Protein AF-A0A968MNQ6-F1 (afdb_monomer_lite)

Radius of gyration: 15.89 Å; chains: 1; bounding box: 40×25×44 Å

pLDDT: mean 78.04, std 13.66, range [39.94, 91.69]

Foldseek 3Di:
DDPPPDPFPADPLLRHGPVPDCLVVAAADEDPDAAEDADAPVCPNPSPDCVSSCVRHYDNHHYDPDPDDDPVVD

Secondary structure (DSSP, 8-state):
---------B-TTT-SBGGG--GGGPPPB--SS--EEE--GGGTT-TT-HHHHHHHHBTT-EEESSSSPPGGG-

Sequence (74 aa):
MSRRWGRSTRCMRCRMLTDLCICSSLTPHESPLDVFLVTHPKEANRPTNTAHLVKKVLVGSVYSFNRSPPKSME

Structure (mmCIF, N/CA/C/O backbone):
data_AF-A0A968MNQ6-F1
#
_entry.id   AF-A0A968MNQ6-F1
#
loop_
_atom_site.group_PDB
_atom_site.id
_atom_site.type_symbol
_atom_site.label_atom_id
_atom_site.label_alt_id
_atom_site.label_comp_id
_atom_site.label_asym_id
_atom_site.label_entity_id
_atom_site.label_seq_id
_atom_site.pdbx_PDB_ins_code
_atom_site.Cartn_x
_atom_site.Cartn_y
_atom_site.Cartn_z
_atom_site.occupancy
_atom_site.B_iso_or_equiv
_atom_site.auth_seq_id
_atom_site.auth_comp_id
_atom_site.auth_asym_id
_atom_site.auth_atom_id
_atom_site.pdbx_PDB_model_num
ATOM 1 N N . MET A 1 1 ? 31.091 -4.054 -25.056 1.00 39.94 1 MET A N 1
ATOM 2 C CA . MET A 1 1 ? 29.947 -4.903 -24.650 1.00 39.94 1 MET A CA 1
ATOM 3 C C . MET A 1 1 ? 28.913 -4.037 -23.941 1.00 39.94 1 MET A C 1
ATOM 5 O O . MET A 1 1 ? 29.076 -3.727 -22.769 1.00 39.94 1 MET A O 1
ATOM 9 N N . SER A 1 2 ? 27.896 -3.560 -24.659 1.00 44.75 2 SER A N 1
ATOM 10 C CA . SER A 1 2 ? 26.825 -2.744 -24.084 1.00 44.75 2 SER A CA 1
ATOM 11 C C . SER A 1 2 ? 25.769 -3.664 -23.473 1.00 44.75 2 SER A C 1
ATOM 13 O O . SER A 1 2 ? 25.035 -4.344 -24.187 1.00 44.75 2 SE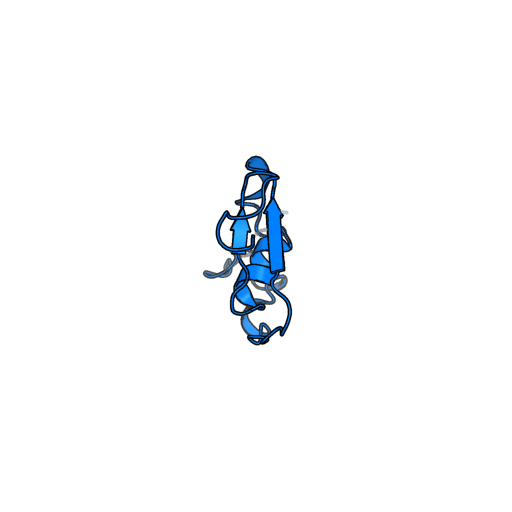R A O 1
ATOM 15 N N . ARG A 1 3 ? 25.686 -3.707 -22.137 1.00 48.84 3 ARG A N 1
ATOM 16 C CA . ARG A 1 3 ? 24.541 -4.312 -21.447 1.00 48.84 3 ARG A CA 1
ATOM 17 C C . ARG A 1 3 ? 23.322 -3.439 -21.741 1.00 48.84 3 ARG A C 1
ATOM 19 O O . ARG A 1 3 ? 23.022 -2.511 -20.996 1.00 48.84 3 ARG A O 1
ATOM 26 N N . ARG A 1 4 ? 22.641 -3.695 -22.860 1.00 52.72 4 ARG A N 1
ATOM 27 C CA . ARG A 1 4 ? 21.278 -3.214 -23.095 1.00 52.72 4 ARG A CA 1
ATOM 28 C C . ARG A 1 4 ? 20.403 -3.931 -22.074 1.00 52.72 4 ARG A C 1
ATOM 30 O O . ARG A 1 4 ? 19.851 -4.983 -22.371 1.00 52.72 4 ARG A O 1
ATOM 37 N N . TRP A 1 5 ? 20.346 -3.396 -20.853 1.00 50.53 5 TRP A N 1
ATOM 38 C CA . TRP A 1 5 ? 19.289 -3.711 -19.901 1.00 50.53 5 TRP A CA 1
ATOM 39 C C . TRP A 1 5 ? 18.001 -3.500 -20.690 1.00 50.53 5 TRP A C 1
ATOM 41 O O . TRP A 1 5 ? 17.715 -2.369 -21.097 1.00 50.53 5 TRP A O 1
ATOM 51 N N . GLY A 1 6 ? 17.336 -4.598 -21.063 1.00 50.03 6 GLY A N 1
ATOM 52 C CA . GLY A 1 6 ? 16.111 -4.548 -21.851 1.00 50.03 6 GLY A CA 1
ATOM 53 C C . GLY A 1 6 ? 15.212 -3.503 -21.218 1.00 50.03 6 GLY A C 1
ATOM 54 O O . GLY A 1 6 ? 15.140 -3.468 -19.992 1.00 50.03 6 GLY A O 1
ATOM 55 N N . ARG A 1 7 ? 14.653 -2.600 -22.039 1.00 54.62 7 ARG A N 1
ATOM 56 C CA . ARG A 1 7 ? 13.746 -1.521 -21.624 1.00 54.62 7 ARG A CA 1
ATOM 57 C C . ARG A 1 7 ? 12.763 -2.095 -20.619 1.00 54.62 7 ARG A C 1
ATOM 59 O O . ARG A 1 7 ? 11.800 -2.754 -20.995 1.00 54.62 7 ARG A O 1
ATOM 66 N N . SER A 1 8 ? 13.098 -1.933 -19.349 1.00 60.66 8 SER A N 1
ATOM 67 C CA . SER A 1 8 ? 12.487 -2.695 -18.288 1.00 60.66 8 SER A CA 1
ATOM 68 C C . SER A 1 8 ? 11.118 -2.097 -18.119 1.00 60.66 8 SER A C 1
ATOM 70 O O . SER A 1 8 ? 10.972 -0.950 -17.694 1.00 60.66 8 SER A O 1
ATOM 72 N N . THR A 1 9 ? 10.106 -2.848 -18.540 1.00 82.94 9 THR A N 1
ATOM 73 C CA . THR A 1 9 ? 8.726 -2.530 -18.215 1.00 82.94 9 THR A CA 1
ATOM 74 C C . THR A 1 9 ? 8.697 -2.306 -16.709 1.00 82.94 9 THR A C 1
ATOM 76 O O . THR A 1 9 ? 9.101 -3.161 -15.921 1.00 82.94 9 THR A O 1
ATOM 79 N N . ARG A 1 10 ? 8.383 -1.081 -16.298 1.00 86.81 10 ARG A N 1
ATOM 80 C CA . ARG A 1 10 ? 8.157 -0.770 -14.893 1.00 86.81 10 ARG A CA 1
ATOM 81 C C . ARG A 1 10 ? 6.698 -1.059 -14.613 1.00 86.81 10 ARG A C 1
ATOM 83 O O . ARG A 1 10 ? 5.837 -0.767 -15.438 1.00 86.81 10 ARG A O 1
ATOM 90 N N . CYS A 1 11 ? 6.404 -1.596 -13.440 1.00 86.88 11 CYS A N 1
ATOM 91 C CA . CYS A 1 11 ? 5.026 -1.797 -13.030 1.00 86.88 11 CYS A CA 1
ATOM 92 C C . CYS A 1 11 ? 4.288 -0.451 -12.978 1.00 86.88 11 CYS A C 1
ATOM 94 O O . CYS A 1 11 ? 4.717 0.456 -12.265 1.00 86.88 11 CYS A O 1
ATOM 96 N N . MET A 1 12 ? 3.135 -0.338 -13.639 1.00 86.56 12 MET A N 1
ATOM 97 C CA . MET A 1 12 ? 2.311 0.880 -13.591 1.00 86.56 12 MET A CA 1
ATOM 98 C C . MET A 1 12 ? 1.809 1.214 -12.175 1.00 86.56 12 MET A C 1
ATOM 100 O O . MET A 1 12 ? 1.529 2.370 -11.877 1.00 86.56 12 MET A O 1
ATOM 104 N N . ARG A 1 13 ? 1.742 0.222 -11.271 1.00 85.75 13 ARG A N 1
ATOM 105 C CA . ARG A 1 13 ? 1.259 0.392 -9.887 1.00 85.75 13 ARG A CA 1
ATOM 106 C C . ARG A 1 13 ? 2.344 0.805 -8.893 1.00 85.75 13 ARG A C 1
ATOM 108 O O . ARG A 1 13 ? 2.049 1.535 -7.951 1.00 85.75 13 ARG A O 1
ATOM 115 N N . CYS A 1 14 ? 3.565 0.275 -8.991 1.00 84.75 14 CYS A N 1
ATOM 116 C CA . CYS A 1 14 ? 4.637 0.558 -8.016 1.00 84.75 14 CYS A CA 1
ATOM 117 C C . CYS A 1 14 ? 5.928 1.105 -8.628 1.00 84.75 14 CYS A C 1
ATOM 119 O O . CYS A 1 14 ? 6.839 1.451 -7.888 1.00 84.75 14 CYS A O 1
ATOM 121 N N . ARG A 1 15 ? 6.027 1.198 -9.957 1.00 84.06 15 ARG A N 1
ATOM 122 C CA . ARG A 1 15 ? 7.199 1.676 -10.713 1.00 84.06 15 ARG A CA 1
ATOM 123 C C . ARG A 1 15 ? 8.492 0.872 -10.514 1.00 84.06 15 ARG A C 1
ATOM 125 O O . ARG A 1 15 ? 9.532 1.272 -11.045 1.00 84.06 15 ARG A O 1
ATOM 132 N N . MET A 1 16 ? 8.441 -0.250 -9.796 1.00 85.69 16 MET A N 1
ATOM 133 C CA . MET A 1 16 ? 9.528 -1.233 -9.747 1.00 85.69 16 MET A CA 1
ATOM 134 C C . MET A 1 16 ? 9.727 -1.889 -11.111 1.00 85.69 16 MET A C 1
ATOM 136 O O . MET A 1 16 ? 8.809 -1.896 -11.932 1.00 85.69 16 MET A O 1
ATOM 140 N N . LEU A 1 17 ? 10.914 -2.456 -11.330 1.00 87.75 17 LEU A N 1
ATOM 141 C CA . LEU A 1 17 ? 11.156 -3.374 -12.445 1.00 87.75 17 LEU A CA 1
ATOM 142 C C . LEU A 1 17 ? 10.139 -4.521 -12.371 1.00 87.75 17 LEU A C 1
ATOM 144 O O . LEU A 1 17 ? 9.869 -4.991 -11.266 1.00 87.75 17 LEU A O 1
ATOM 148 N N . THR A 1 18 ? 9.572 -4.946 -13.507 1.00 87.75 18 THR A N 1
ATOM 149 C CA . THR A 1 18 ? 8.576 -6.035 -13.536 1.00 87.75 18 THR A CA 1
ATOM 150 C C . THR A 1 18 ? 9.060 -7.272 -12.777 1.00 87.75 18 THR A C 1
ATOM 152 O O . THR A 1 18 ? 8.309 -7.785 -11.957 1.00 87.75 18 THR A O 1
ATOM 155 N N . ASP A 1 19 ? 10.327 -7.661 -12.939 1.00 87.69 19 ASP A N 1
ATOM 156 C CA . ASP A 1 19 ? 10.909 -8.852 -12.294 1.00 87.69 19 ASP A CA 1
ATOM 157 C C . ASP A 1 19 ? 11.025 -8.740 -10.763 1.00 87.69 19 ASP A C 1
ATOM 159 O O . ASP A 1 19 ? 11.184 -9.740 -10.072 1.00 87.69 19 ASP A O 1
ATOM 163 N N . LEU A 1 20 ? 10.948 -7.522 -10.217 1.00 86.81 20 LEU A N 1
ATOM 164 C CA . LEU A 1 20 ? 10.957 -7.249 -8.773 1.00 86.81 20 LEU A CA 1
ATOM 165 C C . LEU A 1 20 ? 9.571 -6.843 -8.254 1.00 86.81 20 LEU A C 1
ATOM 167 O O . LEU A 1 20 ? 9.412 -6.459 -7.094 1.00 86.81 20 LEU A O 1
ATOM 171 N N . CYS A 1 21 ? 8.562 -6.831 -9.122 1.00 87.94 21 CYS A N 1
ATOM 172 C CA . CYS A 1 21 ? 7.232 -6.381 -8.772 1.00 87.94 21 CYS A CA 1
ATOM 173 C C . CYS A 1 21 ? 6.418 -7.517 -8.150 1.00 87.94 21 CYS A C 1
ATOM 175 O O . CYS A 1 21 ? 6.212 -8.549 -8.772 1.00 87.94 21 CYS A O 1
ATOM 177 N N . ILE A 1 22 ? 5.847 -7.267 -6.971 1.00 89.44 22 ILE A N 1
ATOM 178 C CA . ILE A 1 22 ? 4.912 -8.193 -6.309 1.00 89.44 22 ILE A CA 1
ATOM 179 C C . ILE A 1 22 ? 3.449 -7.737 -6.389 1.00 89.44 22 ILE A C 1
ATOM 181 O O . ILE A 1 22 ? 2.589 -8.300 -5.724 1.00 89.44 22 ILE A O 1
ATOM 185 N N . CYS A 1 23 ? 3.137 -6.689 -7.165 1.00 89.38 23 CYS A N 1
ATOM 186 C CA . CYS A 1 23 ? 1.801 -6.076 -7.151 1.00 89.38 23 CYS A CA 1
ATOM 187 C C . CYS A 1 23 ? 0.676 -7.048 -7.543 1.00 89.38 23 CYS A C 1
ATOM 189 O O . CYS A 1 23 ? -0.442 -6.885 -7.059 1.00 89.38 23 CYS A O 1
ATOM 191 N N . SER A 1 24 ? 0.948 -8.019 -8.419 1.00 90.81 24 SER A N 1
ATOM 192 C CA . SER A 1 24 ? -0.012 -9.057 -8.826 1.00 90.81 24 SER A CA 1
ATOM 193 C C . SER A 1 24 ? -0.354 -10.034 -7.703 1.00 90.81 24 SER A C 1
ATOM 195 O O . SER A 1 24 ? -1.430 -10.612 -7.725 1.00 90.81 24 SER A O 1
ATOM 197 N N . SER A 1 25 ? 0.536 -10.192 -6.726 1.00 91.69 25 SER A N 1
ATOM 198 C CA . SER A 1 25 ? 0.371 -11.111 -5.597 1.00 91.69 25 SER A CA 1
ATOM 199 C C . SER A 1 25 ? -0.232 -10.434 -4.365 1.00 91.69 25 SER A C 1
ATOM 201 O O . SER A 1 25 ? -0.395 -11.075 -3.333 1.00 91.69 25 SER A O 1
ATOM 203 N N . LEU A 1 26 ? -0.525 -9.129 -4.435 1.00 91.19 26 LEU A N 1
ATOM 204 C CA . LEU A 1 26 ? -1.112 -8.399 -3.316 1.00 91.19 26 LEU A CA 1
ATOM 205 C C . LEU A 1 26 ? -2.593 -8.732 -3.191 1.00 91.19 26 LEU A C 1
ATOM 207 O O . LEU A 1 26 ? -3.389 -8.374 -4.059 1.00 91.19 26 LEU A O 1
ATOM 211 N N . THR A 1 27 ? -2.951 -9.345 -2.073 1.00 91.62 27 THR A N 1
ATOM 212 C CA . THR A 1 27 ? -4.332 -9.568 -1.655 1.00 91.62 27 THR A CA 1
ATOM 213 C C . THR A 1 27 ? -4.717 -8.518 -0.615 1.00 91.62 27 THR A C 1
ATOM 215 O O . THR A 1 27 ? -3.974 -8.364 0.359 1.00 91.62 27 THR A O 1
ATOM 218 N N . PRO A 1 28 ? -5.838 -7.792 -0.781 1.00 90.94 28 PRO A N 1
ATOM 219 C CA . PRO A 1 28 ? -6.383 -6.966 0.289 1.00 90.94 28 PRO A CA 1
ATOM 220 C C . PRO A 1 28 ? -6.580 -7.797 1.559 1.00 90.94 28 PRO A C 1
ATOM 222 O O . PRO A 1 28 ? -6.992 -8.954 1.494 1.00 90.94 28 PRO A O 1
ATOM 225 N N . HIS A 1 29 ? -6.262 -7.207 2.700 1.00 91.06 29 HIS A N 1
ATOM 226 C CA . HIS A 1 29 ? -6.359 -7.819 4.010 1.00 91.06 29 HIS A CA 1
ATOM 227 C C . HIS A 1 29 ? -7.099 -6.866 4.942 1.00 91.06 29 HIS A C 1
ATOM 229 O O . HIS A 1 29 ? -6.725 -5.697 5.089 1.00 91.06 29 HIS A O 1
ATOM 235 N N . GLU A 1 30 ? -8.162 -7.377 5.549 1.00 91.44 30 GLU A N 1
ATOM 236 C CA . GLU A 1 30 ? -8.896 -6.680 6.593 1.00 91.44 30 GLU A CA 1
ATOM 237 C C . GLU A 1 30 ? -8.180 -6.889 7.922 1.00 91.44 30 GLU A C 1
ATOM 239 O O . GLU A 1 30 ? -7.829 -8.010 8.287 1.00 91.44 30 GLU A O 1
ATOM 244 N N . SER A 1 31 ? -7.941 -5.792 8.631 1.00 84.81 31 SER A N 1
ATOM 245 C CA . SER A 1 31 ? -7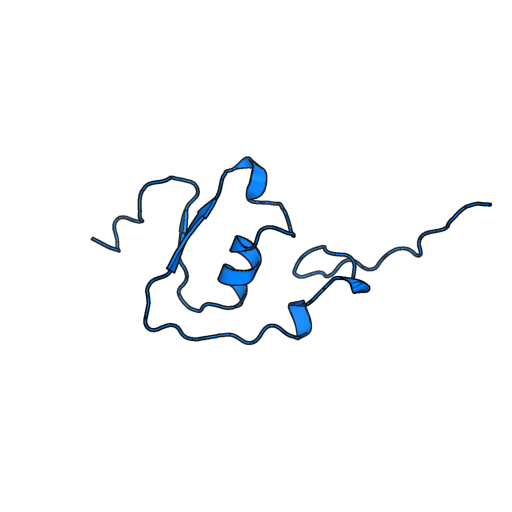.313 -5.796 9.945 1.00 84.81 31 SER A CA 1
ATOM 246 C C . SER A 1 31 ? -8.328 -5.281 10.962 1.00 84.81 31 SER A C 1
ATOM 248 O O . SER A 1 31 ? -8.939 -4.245 10.706 1.00 84.81 31 SER A O 1
ATOM 250 N N . PRO A 1 32 ? -8.487 -5.937 12.127 1.00 85.31 32 PRO A N 1
ATOM 251 C CA . PRO A 1 32 ? -9.267 -5.381 13.231 1.00 85.31 32 PRO A CA 1
ATOM 252 C C . PRO A 1 32 ? -8.537 -4.221 13.927 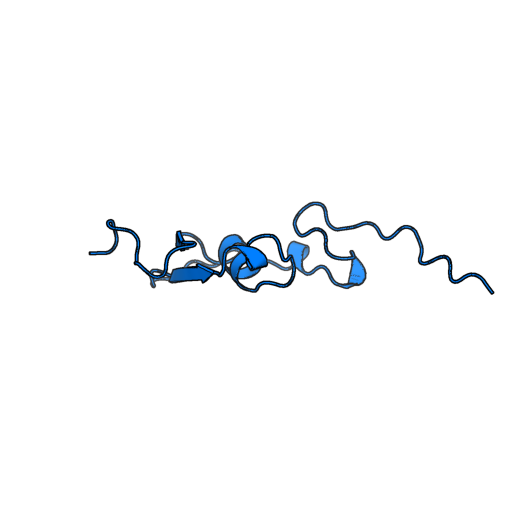1.00 85.31 32 PRO A C 1
ATOM 254 O O . PRO A 1 32 ? -9.101 -3.574 14.802 1.00 85.31 32 PRO A O 1
ATOM 257 N N . LEU A 1 33 ? -7.265 -3.995 13.581 1.00 83.94 33 LEU A N 1
ATOM 258 C CA . LEU A 1 33 ? -6.434 -2.926 14.112 1.00 83.94 33 LEU A CA 1
ATOM 259 C C . LEU A 1 33 ? -6.367 -1.753 13.145 1.00 83.94 33 LEU A C 1
ATOM 261 O O . LEU A 1 33 ? -6.086 -1.928 11.953 1.00 83.94 33 LEU A O 1
ATOM 265 N N . ASP A 1 34 ? -6.485 -0.569 13.724 1.00 81.69 34 ASP A N 1
ATOM 266 C CA . ASP A 1 34 ? -6.170 0.699 13.097 1.00 81.69 34 ASP A CA 1
ATOM 267 C C . ASP A 1 34 ? -4.658 0.842 12.896 1.00 81.69 34 ASP A C 1
ATOM 269 O O . ASP A 1 34 ? -3.876 0.929 13.846 1.00 81.69 34 ASP A O 1
ATOM 273 N N . VAL A 1 35 ? -4.225 0.857 11.633 1.00 84.12 35 VAL A N 1
ATOM 274 C CA . VAL A 1 35 ? -2.804 0.975 11.288 1.00 84.12 35 VAL A CA 1
ATOM 275 C C . VAL A 1 35 ? -2.489 2.385 10.826 1.00 84.12 35 VAL A C 1
ATOM 277 O O . VAL A 1 35 ? -2.915 2.820 9.753 1.00 84.12 35 VAL A O 1
ATOM 280 N N . PHE A 1 36 ? -1.671 3.067 11.626 1.00 86.25 36 PHE A N 1
ATOM 281 C CA . PHE A 1 36 ? -1.160 4.392 11.323 1.00 86.25 36 PHE A CA 1
ATOM 282 C C . PHE A 1 36 ? 0.281 4.341 10.815 1.00 86.25 36 PHE A C 1
ATOM 284 O O . PHE A 1 36 ? 1.188 3.864 11.498 1.00 86.25 36 PHE A O 1
ATOM 291 N N . LEU A 1 37 ? 0.506 4.853 9.606 1.00 84.38 37 LEU A N 1
ATOM 292 C CA . LEU A 1 37 ? 1.825 4.874 8.983 1.00 84.38 37 LEU A CA 1
ATOM 293 C C . LEU A 1 37 ? 2.450 6.253 9.067 1.00 84.38 37 LEU A C 1
ATOM 295 O O . LEU A 1 37 ? 1.988 7.192 8.422 1.00 84.38 37 LEU A O 1
ATOM 299 N N . VAL A 1 38 ? 3.561 6.336 9.795 1.00 84.81 38 VAL A N 1
ATOM 300 C CA . VAL A 1 38 ? 4.424 7.515 9.833 1.00 84.81 38 VAL A CA 1
ATOM 301 C C . VAL A 1 38 ? 5.544 7.325 8.819 1.00 84.81 38 VAL A C 1
ATOM 303 O O . VAL A 1 38 ? 6.293 6.352 8.874 1.00 84.81 38 VAL A O 1
ATOM 306 N N . THR A 1 39 ? 5.677 8.246 7.868 1.00 82.94 39 THR A N 1
ATOM 307 C CA . THR A 1 39 ? 6.759 8.213 6.875 1.00 82.94 39 THR A CA 1
ATOM 308 C C . THR A 1 39 ? 7.434 9.562 6.746 1.00 82.94 39 THR A C 1
ATOM 310 O O . THR A 1 39 ? 6.783 10.602 6.683 1.00 82.94 39 THR A O 1
ATOM 313 N N . HIS A 1 40 ? 8.760 9.537 6.625 1.00 83.00 40 HIS A N 1
ATOM 314 C CA . HIS A 1 40 ? 9.534 10.734 6.344 1.00 83.00 40 HIS A CA 1
ATOM 315 C C . HIS A 1 40 ? 9.185 11.307 4.950 1.00 83.00 40 HIS A C 1
ATOM 317 O O . HIS A 1 40 ? 9.146 10.550 3.976 1.00 83.00 40 HIS A O 1
ATOM 323 N N . PRO A 1 41 ? 9.022 12.634 4.777 1.00 81.69 41 PRO A N 1
ATOM 324 C CA . PRO A 1 41 ? 8.623 13.229 3.494 1.00 81.69 41 PRO A CA 1
ATOM 325 C C . PRO A 1 41 ? 9.512 12.837 2.301 1.00 81.69 41 PRO A C 1
ATOM 327 O O . PRO A 1 41 ? 9.024 12.588 1.201 1.00 81.69 41 PRO A O 1
ATOM 330 N N . LYS A 1 42 ? 10.828 12.699 2.520 1.00 84.44 42 LYS A N 1
ATOM 331 C CA . LYS A 1 42 ? 11.786 12.259 1.480 1.00 84.44 42 LYS A CA 1
ATOM 332 C C . LYS A 1 42 ? 11.581 10.809 1.013 1.00 84.44 42 LYS A C 1
ATOM 334 O O . LYS A 1 42 ? 12.078 10.431 -0.048 1.00 84.44 42 LYS A O 1
ATOM 339 N N . GLU A 1 43 ? 10.867 9.996 1.785 1.00 82.56 43 GLU A N 1
ATOM 340 C CA . GLU A 1 43 ? 10.592 8.588 1.488 1.00 82.56 43 GLU A CA 1
ATOM 341 C C . GLU A 1 43 ? 9.187 8.359 0.929 1.00 82.56 43 GLU A C 1
ATOM 343 O O . GLU A 1 43 ? 8.893 7.262 0.454 1.00 82.56 43 GLU A O 1
ATOM 348 N N . ALA A 1 44 ? 8.343 9.396 0.903 1.00 78.94 44 ALA A N 1
ATOM 349 C CA . ALA A 1 44 ? 6.962 9.324 0.431 1.00 78.94 44 ALA A CA 1
ATOM 350 C C . ALA A 1 44 ? 6.842 8.765 -0.995 1.00 78.94 44 ALA A C 1
ATOM 352 O O . ALA A 1 44 ? 5.876 8.087 -1.323 1.00 78.94 44 ALA A O 1
ATOM 353 N N . ASN A 1 45 ? 7.847 9.001 -1.842 1.00 77.69 45 ASN A N 1
ATOM 354 C CA . ASN A 1 45 ? 7.855 8.564 -3.238 1.00 77.69 45 ASN A CA 1
ATOM 355 C C . ASN A 1 45 ? 8.735 7.332 -3.501 1.00 77.69 45 ASN A C 1
ATOM 357 O O . ASN A 1 45 ? 8.868 6.921 -4.660 1.00 77.69 45 ASN A O 1
ATOM 361 N N . ARG A 1 46 ? 9.355 6.749 -2.463 1.00 81.94 46 ARG A N 1
ATOM 362 C CA . ARG A 1 46 ? 10.243 5.589 -2.610 1.00 81.94 46 ARG A CA 1
ATOM 363 C C . ARG A 1 46 ? 9.404 4.324 -2.822 1.00 81.94 46 ARG A C 1
ATOM 365 O O . ARG A 1 46 ? 8.669 3.935 -1.922 1.00 81.94 46 ARG A O 1
ATOM 372 N N . PRO A 1 47 ? 9.522 3.647 -3.977 1.00 73.31 47 PRO A N 1
ATOM 373 C CA . PRO A 1 47 ? 8.693 2.482 -4.292 1.00 73.31 47 PRO A CA 1
ATOM 374 C C . PRO A 1 47 ? 9.009 1.259 -3.419 1.00 73.31 47 PRO A C 1
ATOM 376 O O . PRO A 1 47 ? 8.185 0.358 -3.315 1.00 73.31 47 PRO A O 1
ATOM 379 N N . THR A 1 48 ? 10.193 1.237 -2.802 1.00 79.75 48 THR A N 1
ATOM 380 C CA . THR A 1 48 ? 10.644 0.230 -1.831 1.00 79.75 48 THR A CA 1
ATOM 381 C C . THR A 1 48 ? 10.117 0.466 -0.420 1.00 79.75 48 THR A C 1
ATOM 383 O O . THR A 1 48 ? 10.322 -0.386 0.436 1.00 79.75 48 THR A O 1
ATOM 386 N N . ASN A 1 49 ? 9.497 1.615 -0.137 1.00 83.38 49 ASN A N 1
ATOM 387 C 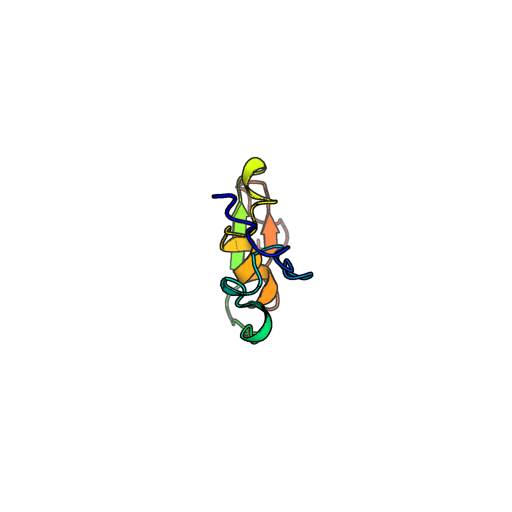CA . ASN A 1 49 ? 9.012 1.904 1.205 1.00 83.38 49 ASN A CA 1
ATOM 388 C C . ASN A 1 49 ? 7.815 0.993 1.523 1.00 83.38 49 ASN A C 1
ATOM 390 O O . ASN A 1 49 ? 6.807 1.005 0.811 1.00 83.38 49 ASN A O 1
ATOM 394 N N . THR A 1 50 ? 7.923 0.236 2.616 1.00 84.50 50 THR A N 1
ATOM 395 C CA . THR A 1 50 ? 6.892 -0.672 3.140 1.00 84.50 50 THR A CA 1
ATOM 396 C C . THR A 1 50 ? 5.547 0.019 3.320 1.00 84.50 50 THR A C 1
ATOM 398 O O . THR A 1 50 ? 4.502 -0.599 3.152 1.00 84.50 50 THR A O 1
ATOM 401 N N . ALA A 1 51 ? 5.542 1.323 3.571 1.00 85.81 51 ALA A N 1
ATOM 402 C CA . ALA A 1 51 ? 4.324 2.084 3.742 1.00 85.81 51 ALA A CA 1
ATOM 403 C C . ALA A 1 51 ? 3.444 2.112 2.468 1.00 85.81 51 ALA A C 1
ATOM 405 O O . ALA A 1 51 ? 2.215 2.111 2.560 1.00 85.81 51 ALA A O 1
ATOM 406 N N . HIS A 1 52 ? 4.044 2.015 1.269 1.00 84.81 52 HIS A N 1
ATOM 407 C CA . HIS A 1 52 ? 3.300 1.803 0.014 1.00 84.81 52 HIS A CA 1
ATOM 408 C C . HIS A 1 52 ? 2.678 0.413 -0.078 1.00 84.81 52 HIS A C 1
ATOM 410 O O . HIS A 1 52 ? 1.618 0.264 -0.685 1.00 84.81 52 HIS A O 1
ATOM 416 N N . LEU A 1 53 ? 3.348 -0.602 0.467 1.00 86.50 53 LEU A N 1
ATOM 417 C CA . LEU A 1 53 ? 2.830 -1.966 0.507 1.00 86.50 53 LEU A CA 1
ATOM 418 C C . LEU A 1 53 ? 1.638 -2.046 1.459 1.00 86.50 53 LEU A C 1
ATOM 420 O O . LEU A 1 53 ? 0.579 -2.522 1.064 1.00 86.50 53 LEU A O 1
ATOM 424 N N . VAL A 1 54 ? 1.788 -1.503 2.666 1.00 88.69 54 VAL A N 1
ATOM 425 C CA . VAL A 1 54 ? 0.731 -1.485 3.679 1.00 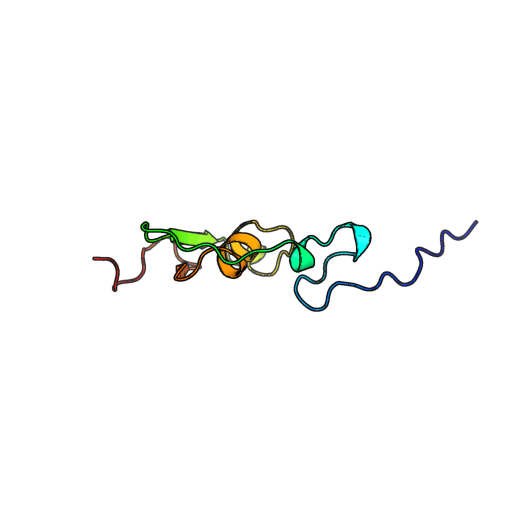88.69 54 VAL A CA 1
ATOM 426 C C . VAL A 1 54 ? -0.513 -0.771 3.158 1.00 88.69 54 VAL A C 1
ATOM 428 O O . VAL A 1 54 ? -1.588 -1.352 3.211 1.00 88.69 54 VAL A O 1
ATOM 431 N N . LYS A 1 55 ? -0.372 0.403 2.528 1.00 85.62 55 LYS A N 1
ATOM 432 C CA . LYS A 1 55 ? -1.502 1.123 1.911 1.00 85.62 55 LYS A CA 1
ATOM 433 C C . LYS A 1 55 ? -2.254 0.302 0.852 1.00 85.62 55 LYS A C 1
ATOM 435 O O . LYS A 1 55 ? -3.429 0.541 0.596 1.00 85.62 55 LYS A O 1
ATOM 440 N N . LYS A 1 56 ? -1.567 -0.617 0.171 1.00 86.06 56 LYS A N 1
ATOM 441 C CA . LYS A 1 56 ? -2.153 -1.450 -0.891 1.00 86.06 56 LYS A CA 1
ATOM 442 C C . LYS A 1 56 ? -2.798 -2.730 -0.371 1.00 86.06 56 LYS A C 1
ATOM 444 O O . LYS A 1 56 ? -3.591 -3.313 -1.101 1.00 86.06 56 LYS A O 1
ATOM 449 N N . VAL A 1 57 ? -2.401 -3.181 0.815 1.00 90.75 57 VAL A N 1
ATOM 450 C CA . VAL A 1 57 ? -2.802 -4.470 1.387 1.00 90.75 57 VAL A CA 1
ATOM 451 C C . VAL A 1 57 ? -3.788 -4.263 2.527 1.00 90.75 57 VAL A C 1
ATOM 453 O O . VAL A 1 57 ? -4.845 -4.872 2.503 1.00 90.75 57 VAL A O 1
ATOM 456 N N . LEU A 1 58 ? -3.491 -3.389 3.488 1.00 91.62 58 LEU A N 1
ATOM 457 C CA . LEU A 1 58 ? -4.355 -3.159 4.643 1.00 91.62 58 LEU A CA 1
ATOM 458 C C . LEU A 1 58 ? -5.467 -2.168 4.320 1.00 91.62 58 LEU A C 1
ATOM 460 O O . LEU A 1 58 ? -5.231 -0.961 4.170 1.00 91.62 58 LEU A O 1
ATOM 464 N N . VAL A 1 59 ? -6.685 -2.698 4.259 1.00 86.25 59 VAL A N 1
ATOM 465 C CA . VAL A 1 59 ? -7.911 -1.910 4.138 1.00 86.25 59 VAL A CA 1
ATOM 466 C C . VAL A 1 59 ? -8.033 -0.999 5.363 1.00 86.25 59 VAL A C 1
ATOM 468 O O . VAL A 1 59 ? -7.789 -1.428 6.484 1.00 86.25 59 VAL A O 1
ATOM 471 N N . GLY A 1 60 ? -8.356 0.277 5.144 1.00 80.94 60 GLY A N 1
ATOM 472 C CA . GLY A 1 60 ? -8.535 1.253 6.227 1.00 80.94 60 GLY A CA 1
ATOM 473 C C . GLY A 1 60 ? -7.245 1.853 6.805 1.00 80.94 60 GLY A C 1
ATOM 474 O O . GLY A 1 60 ? -7.328 2.728 7.658 1.00 80.94 60 GLY A O 1
ATOM 475 N N . SER A 1 61 ? -6.057 1.456 6.330 1.00 83.94 61 SER A N 1
ATOM 476 C CA . SER A 1 61 ? -4.795 2.040 6.810 1.00 83.94 61 SER A CA 1
ATOM 477 C C . SER A 1 61 ? -4.705 3.557 6.561 1.00 83.94 61 SER A C 1
ATOM 479 O O . SER A 1 61 ? -4.954 4.046 5.453 1.00 83.94 61 SER A O 1
ATOM 481 N N . VAL A 1 62 ? -4.313 4.313 7.595 1.00 81.19 62 VAL A N 1
ATOM 482 C CA . VAL A 1 62 ? -4.225 5.782 7.560 1.00 81.19 62 VAL A CA 1
ATOM 483 C C . VAL A 1 62 ? -2.765 6.220 7.507 1.00 81.19 62 VAL A C 1
ATOM 485 O O . VAL A 1 62 ? -1.912 5.732 8.246 1.00 81.19 62 VAL A O 1
ATOM 488 N N . TYR A 1 63 ? -2.462 7.160 6.614 1.0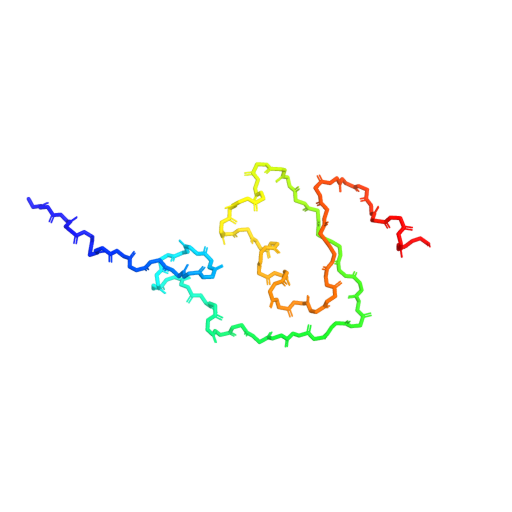0 76.50 63 TYR A N 1
ATOM 489 C CA . TYR A 1 63 ? -1.099 7.607 6.342 1.00 76.50 63 TYR A CA 1
ATOM 490 C C . TYR A 1 63 ? -0.876 9.034 6.825 1.00 76.50 63 TYR A C 1
ATOM 492 O O . TYR A 1 63 ? -1.669 9.921 6.509 1.00 76.50 63 TYR A O 1
ATOM 500 N N . SER A 1 64 ? 0.243 9.281 7.499 1.00 73.75 64 SER A N 1
ATOM 501 C CA . SER A 1 64 ? 0.663 10.626 7.871 1.00 73.75 64 SER A CA 1
ATOM 502 C C . SER A 1 64 ? 2.146 10.849 7.634 1.00 73.75 64 SER A C 1
ATOM 504 O O . SER A 1 64 ? 3.002 9.982 7.815 1.00 73.75 64 SER A O 1
ATOM 506 N N . PHE A 1 65 ? 2.449 12.075 7.231 1.00 71.00 65 PHE A N 1
ATOM 507 C CA . PHE A 1 65 ? 3.816 12.575 7.114 1.00 71.00 65 PHE A CA 1
ATOM 508 C C . PHE A 1 65 ? 4.293 13.247 8.407 1.00 71.00 65 PHE A C 1
ATOM 510 O O . PHE A 1 65 ? 5.480 13.532 8.554 1.00 71.00 65 PHE A O 1
ATOM 517 N N . ASN A 1 66 ? 3.375 13.470 9.352 1.00 63.34 66 ASN A N 1
ATOM 518 C CA . ASN A 1 66 ? 3.654 14.021 10.668 1.00 63.34 66 ASN A CA 1
ATOM 519 C C . ASN A 1 66 ? 3.664 12.895 11.704 1.00 63.34 66 ASN A C 1
ATOM 521 O O . ASN A 1 66 ? 2.903 11.936 11.607 1.00 63.34 66 ASN A O 1
ATOM 525 N N . ARG A 1 67 ? 4.507 13.033 12.731 1.00 64.50 67 ARG A N 1
ATOM 526 C CA . ARG A 1 67 ? 4.591 12.076 13.851 1.00 64.50 67 ARG A CA 1
ATOM 527 C C . ARG A 1 67 ? 3.335 12.051 14.733 1.00 64.50 67 ARG A C 1
ATOM 529 O O . ARG A 1 67 ? 3.268 11.244 15.650 1.00 64.50 67 ARG A O 1
ATOM 536 N N . SER A 1 68 ? 2.379 12.941 14.486 1.00 61.44 68 SER A N 1
ATOM 537 C CA . SER A 1 68 ? 1.128 13.018 15.234 1.00 61.44 68 SER A CA 1
ATOM 538 C C . SER A 1 68 ? 0.075 12.111 14.591 1.00 61.44 68 SER A C 1
ATOM 540 O O . SER A 1 68 ? -0.083 12.193 13.366 1.00 61.44 68 SER A O 1
ATOM 542 N N . PRO A 1 69 ? -0.640 11.281 15.376 1.00 60.25 69 PRO A N 1
ATOM 543 C CA . PRO A 1 69 ? -1.787 10.517 14.894 1.00 60.25 69 PRO A CA 1
ATOM 544 C C . PRO A 1 69 ? -2.858 11.441 14.281 1.00 60.25 69 PRO A C 1
ATOM 546 O O . PRO A 1 69 ? -2.882 12.645 14.565 1.00 60.25 69 PRO A O 1
ATOM 549 N N . PRO A 1 70 ? -3.723 10.925 13.391 1.00 61.41 70 PRO A N 1
ATOM 550 C CA . PRO A 1 70 ? -4.820 11.707 12.852 1.00 61.41 70 PRO A CA 1
ATOM 551 C C . PRO A 1 70 ? -5.815 11.971 13.989 1.00 61.41 70 PRO A C 1
ATOM 553 O O . PRO A 1 70 ? -6.129 11.064 14.753 1.00 61.41 70 PRO A O 1
ATOM 556 N N . LYS A 1 71 ? -6.351 13.194 14.078 1.00 58.72 71 LYS A N 1
ATOM 557 C CA . LYS A 1 71 ? -7.291 13.613 15.143 1.00 58.72 71 LYS A CA 1
ATOM 558 C C . LYS A 1 71 ? -8.566 12.755 15.257 1.00 58.72 71 LYS A C 1
ATOM 560 O O . LYS A 1 71 ? -9.344 12.953 16.173 1.00 58.72 71 LYS A O 1
ATOM 565 N N . SER A 1 72 ? -8.817 11.860 14.302 1.00 57.72 72 SER A N 1
ATOM 566 C CA . SER A 1 72 ? -9.959 10.943 14.276 1.00 57.72 72 SER A CA 1
ATOM 567 C C . SER A 1 72 ? -9.709 9.606 14.990 1.00 57.72 72 SER A C 1
ATOM 569 O O . SER A 1 72 ? -10.571 8.740 14.916 1.00 57.72 72 SER A O 1
ATOM 571 N N . MET A 1 73 ? -8.529 9.404 15.592 1.00 55.88 73 MET A N 1
ATOM 572 C CA . MET A 1 73 ? -8.157 8.202 16.361 1.00 55.88 73 MET A CA 1
ATOM 573 C C . MET A 1 73 ? -8.007 8.472 17.874 1.00 55.88 73 MET A C 1
ATOM 575 O O . MET A 1 73 ? -7.472 7.625 18.586 1.00 55.88 73 MET A O 1
ATOM 579 N N . GLU A 1 74 ? -8.443 9.642 18.352 1.00 47.91 74 GLU A N 1
ATOM 580 C CA . GLU A 1 74 ? -8.542 9.998 19.782 1.00 47.91 74 GLU A CA 1
ATOM 581 C C . GLU A 1 74 ? -9.988 9.909 20.279 1.00 47.91 74 GLU A C 1
ATOM 583 O O . GLU A 1 74 ? -10.901 10.275 19.500 1.00 47.91 74 GLU A O 1
#